Protein AF-A0A365NZD9-F1 (afdb_monomer)

Nearest PDB structures (foldseek):
  8bk2-assembly1_A  TM=5.864E-01  e=1.284E+00  Neisseria meningitidis serogroup B
  7pi2-assembly4_J  TM=4.610E-01  e=5.541E-01  Plasmodium falciparum 3D7
  7pi2-assembly3_G  TM=4.252E-01  e=1.073E+00  Plasmodium falciparum 3D7
  2dc4-assembly1_B  TM=3.092E-01  e=3.357E+00  Pyrococcus horikoshii
  1yem-assembly1_A  TM=3.109E-01  e=4.020E+00  Pyrococcus furiosus DSM 3638

pLDDT: mean 91.43, std 9.53, range [52.81, 98.25]

Foldseek 3Di:
DLQVPQVVLVAPCSLLVVVVCVQPVDPQWDFPDGDRFKTKIWRDDPQKIWIWIWGHDPFKIKIKIWMQRHVLGIDIDIDIGTSPDDSVVVCVVVVVVVVVVVVVSD

Secondary structure (DSSP, 8-state):
-HHHHHHHTTSHHHHTHHHHHHHT-STTEEEEEE-SSEEEEEEEETTEEEEEEEEE-SSEEEEEEEEE-GGG-EEEEEEEEETTS-HHHHHHHHHHHHHHHHHHH-

Radius of gyration: 14.07 Å; Cα contacts (8 Å, |Δi|>4): 164; chains: 1; bounding box: 36×25×37 Å

Structure (mmCIF, N/CA/C/O backbone):
data_AF-A0A365NZD9-F1
#
_entry.id   AF-A0A365NZD9-F1
#
loop_
_atom_site.group_PDB
_atom_site.id
_atom_site.type_symbol
_atom_site.label_atom_id
_atom_site.label_alt_id
_atom_site.label_comp_id
_atom_site.label_asym_id
_atom_site.label_entity_id
_atom_site.label_seq_id
_atom_site.pdbx_PDB_ins_code
_atom_site.Cartn_x
_atom_site.Cartn_y
_atom_site.Cartn_z
_atom_site.occupancy
_atom_site.B_iso_or_equiv
_atom_site.auth_seq_id
_atom_site.auth_comp_id
_atom_site.auth_asym_id
_atom_site.auth_atom_id
_atom_site.pdbx_PDB_model_num
ATOM 1 N N . MET A 1 1 ? -9.793 -5.402 21.308 1.00 55.00 1 MET A N 1
ATOM 2 C CA . MET A 1 1 ? -9.625 -6.487 20.319 1.00 55.00 1 MET A CA 1
ATOM 3 C C . MET A 1 1 ? -9.504 -5.844 18.951 1.00 55.00 1 MET A C 1
ATOM 5 O O . MET A 1 1 ? -10.408 -5.112 18.581 1.00 55.00 1 MET A O 1
ATOM 9 N N . LEU A 1 2 ? -8.391 -6.050 18.244 1.00 55.28 2 LEU A N 1
ATOM 10 C CA . LEU A 1 2 ? -8.216 -5.616 16.844 1.00 55.28 2 LEU A CA 1
ATOM 11 C C . LEU A 1 2 ? -9.296 -6.243 15.940 1.00 55.28 2 LEU A C 1
ATOM 13 O O . LEU A 1 2 ? -9.792 -5.617 15.009 1.00 55.28 2 LEU A O 1
ATOM 17 N N . GLU A 1 3 ? -9.709 -7.453 16.331 1.00 52.81 3 GLU A N 1
ATOM 18 C CA . GLU A 1 3 ? -10.750 -8.291 15.735 1.00 52.81 3 GLU A CA 1
ATOM 19 C C . GLU A 1 3 ? -12.068 -7.535 15.525 1.00 52.81 3 GLU A C 1
ATOM 21 O O . GLU A 1 3 ? -12.601 -7.535 14.423 1.00 52.81 3 GLU A O 1
ATOM 26 N N . THR A 1 4 ? -12.563 -6.789 16.519 1.00 61.03 4 THR A N 1
ATOM 27 C CA . THR A 1 4 ? -13.859 -6.114 16.381 1.00 61.03 4 THR A CA 1
ATOM 28 C C . THR A 1 4 ? -13.834 -4.954 15.395 1.00 61.03 4 THR A C 1
ATOM 30 O O . THR A 1 4 ? -14.849 -4.693 14.765 1.00 61.03 4 THR A O 1
ATOM 33 N N . GLN A 1 5 ? -12.720 -4.238 15.221 1.00 64.00 5 GLN A N 1
ATOM 34 C CA . GLN A 1 5 ? -12.745 -3.032 14.389 1.00 64.00 5 GLN A CA 1
ATOM 35 C C . GLN A 1 5 ? -12.837 -3.358 12.902 1.00 64.00 5 GLN A C 1
ATOM 37 O O . GLN A 1 5 ? -13.728 -2.843 12.236 1.00 64.00 5 GLN A O 1
ATOM 42 N N . VAL A 1 6 ? -11.956 -4.208 12.372 1.00 67.62 6 VAL A N 1
ATOM 43 C CA . VAL A 1 6 ? -11.962 -4.542 10.938 1.00 67.62 6 VAL A CA 1
ATOM 44 C C . VAL A 1 6 ? -13.190 -5.370 10.561 1.00 67.62 6 VAL A C 1
ATOM 46 O O . VAL A 1 6 ? -13.795 -5.126 9.512 1.00 67.62 6 VAL A O 1
ATOM 49 N N . ASP A 1 7 ? -13.610 -6.290 11.430 1.00 76.19 7 ASP A N 1
ATOM 50 C CA . ASP A 1 7 ? -14.789 -7.123 11.188 1.00 76.19 7 ASP A CA 1
ATOM 51 C C . ASP A 1 7 ? -16.081 -6.290 11.191 1.00 76.19 7 ASP A C 1
ATOM 53 O O . ASP A 1 7 ? -16.958 -6.535 10.362 1.00 76.19 7 ASP A O 1
ATOM 57 N N . ASN A 1 8 ? -16.166 -5.225 12.004 1.00 74.88 8 ASN A N 1
ATOM 58 C CA . ASN A 1 8 ? -17.289 -4.275 11.965 1.00 74.88 8 ASN A CA 1
ATOM 59 C C . ASN A 1 8 ? -17.426 -3.566 10.607 1.00 74.88 8 ASN A C 1
ATOM 61 O O . ASN A 1 8 ? -18.534 -3.218 10.201 1.00 74.88 8 ASN A O 1
ATOM 65 N N . PHE A 1 9 ? -16.320 -3.368 9.886 1.00 73.81 9 PHE A N 1
ATOM 66 C CA . PHE A 1 9 ? -16.345 -2.827 8.526 1.00 73.81 9 PHE A CA 1
ATOM 67 C C . PHE A 1 9 ? -16.561 -3.907 7.458 1.00 73.81 9 PHE A C 1
ATOM 69 O O . PHE A 1 9 ? -16.737 -3.564 6.293 1.00 73.81 9 PHE A O 1
ATOM 76 N N . GLY A 1 10 ? -16.594 -5.195 7.813 1.00 78.38 10 GLY A N 1
ATOM 77 C CA . GLY A 1 10 ? -16.696 -6.312 6.869 1.00 78.38 10 GLY A CA 1
ATOM 78 C C . GLY A 1 10 ? -15.364 -6.701 6.218 1.00 78.38 10 GLY A C 1
ATOM 79 O O . GLY A 1 10 ? -15.365 -7.227 5.104 1.00 78.38 10 GLY A O 1
ATOM 80 N N . GLY A 1 11 ? -14.237 -6.427 6.883 1.00 87.25 11 GLY A N 1
ATOM 81 C CA . GLY A 1 11 ? -12.896 -6.801 6.431 1.00 87.25 11 GLY A CA 1
ATOM 82 C C . GLY A 1 11 ? -12.062 -5.639 5.877 1.00 87.25 11 GLY A C 1
ATOM 83 O O . GLY A 1 11 ? -12.580 -4.580 5.513 1.00 87.25 11 GLY A O 1
ATOM 84 N N . MET A 1 12 ? -10.749 -5.869 5.744 1.00 91.00 12 MET A N 1
ATOM 85 C CA . MET A 1 12 ? -9.773 -4.869 5.275 1.00 91.00 12 MET A CA 1
ATOM 86 C C . MET A 1 12 ? -10.151 -4.242 3.928 1.00 91.00 12 MET A C 1
ATOM 88 O O . MET A 1 12 ? -10.037 -3.031 3.761 1.00 91.00 12 MET A O 1
ATOM 92 N N . LYS A 1 13 ? -10.663 -5.046 2.982 1.00 90.12 13 LYS A N 1
ATOM 93 C CA . LYS A 1 13 ? -11.055 -4.573 1.641 1.00 90.12 13 LYS A CA 1
ATOM 94 C C . LYS A 1 13 ? -12.167 -3.532 1.673 1.00 90.12 13 LYS A C 1
ATOM 96 O O . LYS A 1 13 ? -12.200 -2.647 0.829 1.00 90.12 13 LYS A O 1
ATOM 101 N N . ARG A 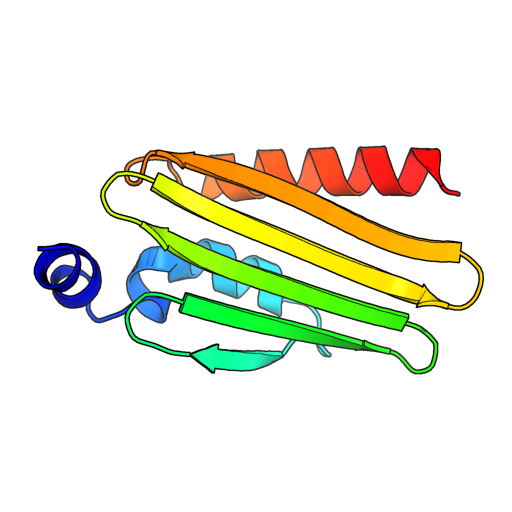1 14 ? -13.088 -3.656 2.629 1.00 91.56 14 ARG A N 1
ATOM 102 C CA . ARG A 1 14 ? -14.214 -2.734 2.763 1.00 91.56 14 ARG A CA 1
ATOM 103 C C . ARG A 1 14 ? -13.815 -1.505 3.569 1.00 91.56 14 ARG A C 1
ATOM 105 O O . ARG A 1 14 ? -14.126 -0.394 3.146 1.00 91.56 14 ARG A O 1
ATOM 112 N N . LYS A 1 15 ? -13.056 -1.701 4.656 1.00 91.75 15 LYS A N 1
ATOM 113 C CA . LYS A 1 15 ? -12.504 -0.607 5.467 1.00 91.75 15 LYS A CA 1
ATOM 114 C C . LYS A 1 15 ? -11.635 0.340 4.634 1.00 91.75 15 LYS A C 1
ATOM 116 O O . LYS A 1 15 ? -11.853 1.540 4.693 1.00 91.75 15 LYS A O 1
ATOM 121 N N . TYR A 1 16 ? -10.720 -0.195 3.825 1.00 94.00 16 TYR A N 1
ATOM 122 C CA . TYR A 1 16 ? -9.748 0.571 3.030 1.00 94.00 16 TYR A CA 1
ATOM 123 C C . TYR A 1 16 ? -10.081 0.623 1.534 1.00 94.00 16 TYR A C 1
ATOM 125 O O . TYR A 1 16 ? -9.184 0.641 0.694 1.00 94.00 16 TYR A O 1
ATOM 133 N N . SER A 1 17 ? -11.368 0.586 1.188 1.00 95.12 17 SER A N 1
ATOM 134 C CA . SER A 1 17 ? -11.826 0.457 -0.202 1.00 95.12 17 SER A CA 1
ATOM 135 C C . SER A 1 17 ? -11.261 1.529 -1.138 1.00 95.12 17 SER A C 1
ATOM 137 O O . SER A 1 17 ? -10.729 1.166 -2.181 1.00 95.12 17 SER A O 1
ATOM 139 N N . LEU A 1 18 ? -11.291 2.808 -0.746 1.00 96.50 18 LEU A N 1
ATOM 140 C CA . LEU A 1 18 ? -10.782 3.914 -1.569 1.00 96.50 18 LEU A CA 1
ATOM 141 C C . LEU A 1 18 ? -9.269 3.824 -1.783 1.00 96.50 18 LEU A C 1
ATOM 143 O O . LEU A 1 18 ? -8.787 3.961 -2.905 1.00 96.50 18 LEU A O 1
ATOM 147 N N . LEU A 1 19 ? -8.512 3.555 -0.716 1.00 96.19 19 LEU A N 1
ATOM 148 C CA . LEU A 1 19 ? -7.062 3.392 -0.813 1.00 96.19 19 LEU A CA 1
ATOM 149 C C . LEU A 1 19 ? -6.695 2.203 -1.709 1.00 96.19 19 LEU A C 1
ATOM 151 O O . LEU A 1 19 ? -5.789 2.299 -2.533 1.00 96.19 19 LEU A O 1
ATOM 155 N N . ILE A 1 20 ? -7.400 1.081 -1.560 1.00 96.44 20 ILE A N 1
ATOM 156 C CA . ILE A 1 20 ? -7.164 -0.121 -2.364 1.00 96.44 20 ILE A CA 1
ATOM 157 C C . ILE A 1 20 ? -7.522 0.135 -3.824 1.00 96.44 20 ILE A C 1
ATOM 159 O O . ILE A 1 20 ? -6.758 -0.259 -4.699 1.00 96.44 20 ILE A O 1
ATOM 163 N N . GLU A 1 21 ? -8.648 0.790 -4.099 1.00 96.88 21 GLU A N 1
ATOM 164 C CA . GLU A 1 21 ? -9.054 1.164 -5.455 1.00 96.88 21 GLU A CA 1
ATOM 165 C C . GLU A 1 21 ? -7.995 2.050 -6.115 1.00 96.88 21 GLU A C 1
ATOM 167 O O . GLU A 1 21 ? -7.546 1.749 -7.219 1.00 96.88 21 GLU A O 1
ATOM 172 N N . TRP A 1 22 ? -7.500 3.065 -5.403 1.00 96.75 22 TRP A N 1
ATOM 173 C CA . TRP A 1 22 ? -6.422 3.919 -5.894 1.00 96.75 22 TRP A CA 1
ATOM 174 C C . TRP A 1 22 ? -5.137 3.124 -6.187 1.00 96.75 22 TRP A C 1
ATOM 176 O O . TRP A 1 22 ? -4.592 3.217 -7.288 1.00 96.75 22 TRP A O 1
ATOM 186 N N . LEU A 1 23 ? -4.693 2.266 -5.261 1.00 95.12 23 LEU A N 1
ATOM 187 C CA . LEU A 1 23 ? -3.496 1.426 -5.428 1.00 95.12 23 LEU A CA 1
ATOM 188 C C . LEU A 1 23 ? -3.647 0.326 -6.491 1.00 95.12 23 LEU A C 1
ATOM 190 O O . LEU A 1 23 ? -2.647 -0.202 -6.976 1.00 95.12 23 LEU A O 1
ATOM 194 N N . THR A 1 24 ? -4.879 -0.047 -6.839 1.00 96.00 24 THR A N 1
ATOM 195 C CA . THR A 1 24 ? -5.187 -1.051 -7.872 1.00 96.00 24 THR A CA 1
ATOM 196 C C . THR A 1 24 ? -5.676 -0.441 -9.183 1.00 96.00 24 THR A C 1
ATOM 198 O O . THR A 1 24 ? -6.067 -1.178 -10.086 1.00 96.00 24 THR A O 1
ATOM 201 N N . SER A 1 25 ? -5.604 0.887 -9.316 1.00 94.94 25 SER A N 1
ATOM 202 C CA . SER A 1 25 ? -5.943 1.599 -10.552 1.00 94.94 25 SER A CA 1
ATOM 203 C C . SER A 1 25 ? -5.005 1.252 -11.717 1.00 94.94 25 SER A C 1
ATOM 205 O O . SER A 1 25 ? -5.416 1.295 -12.877 1.00 94.94 25 SER A O 1
ATOM 207 N N . ASP A 1 26 ? -3.764 0.845 -11.425 1.00 91.38 26 ASP A N 1
ATOM 208 C CA . ASP A 1 26 ? -2.827 0.340 -12.428 1.00 91.38 26 ASP A CA 1
ATOM 209 C C . ASP A 1 26 ? -3.252 -1.062 -12.932 1.00 91.38 26 ASP A C 1
ATOM 211 O O . ASP A 1 26 ? -3.453 -1.982 -12.130 1.00 91.38 26 ASP A O 1
ATOM 215 N N . PRO A 1 27 ? -3.317 -1.298 -14.259 1.00 90.88 27 PRO A N 1
ATOM 216 C CA . PRO A 1 27 ? -3.724 -2.582 -14.833 1.00 90.88 27 PRO A CA 1
ATOM 217 C C . PRO A 1 27 ? -2.893 -3.799 -14.413 1.00 90.88 27 PRO A C 1
ATOM 219 O O . PRO A 1 27 ? -3.368 -4.926 -14.582 1.00 90.88 27 PRO A O 1
ATOM 222 N N . LYS A 1 28 ? -1.675 -3.621 -13.895 1.00 93.94 28 LYS A N 1
ATOM 223 C CA . LYS A 1 28 ? -0.789 -4.684 -13.395 1.00 93.94 28 LYS A CA 1
ATOM 224 C C . LYS A 1 28 ? -0.801 -4.821 -11.875 1.00 93.94 28 LYS A C 1
ATOM 226 O O . LYS A 1 28 ? -0.267 -5.807 -11.366 1.00 93.94 28 LYS A O 1
ATOM 231 N N . ALA A 1 29 ? -1.430 -3.894 -11.155 1.00 96.06 29 ALA A N 1
ATOM 232 C CA . ALA A 1 29 ? -1.571 -3.981 -9.711 1.00 96.06 29 ALA A CA 1
ATOM 233 C C . ALA A 1 29 ? -2.607 -5.047 -9.327 1.00 96.06 29 ALA A C 1
ATOM 235 O O . ALA A 1 29 ? -3.732 -5.082 -9.830 1.00 96.06 29 ALA A O 1
ATOM 236 N N . ARG A 1 30 ? -2.233 -5.961 -8.433 1.00 96.00 30 ARG A N 1
ATOM 237 C CA . ARG A 1 30 ? -3.106 -7.030 -7.936 1.00 96.00 30 ARG A CA 1
ATOM 238 C C . ARG A 1 30 ? -2.951 -7.171 -6.435 1.00 96.00 30 ARG A C 1
ATOM 240 O O . ARG A 1 30 ? -1.838 -7.143 -5.920 1.00 96.00 30 ARG A O 1
ATOM 247 N N . ILE A 1 31 ? -4.065 -7.401 -5.745 1.00 96.56 31 ILE A N 1
ATOM 248 C CA . ILE A 1 31 ? -4.032 -7.869 -4.359 1.00 96.56 31 ILE A CA 1
ATOM 249 C C . ILE A 1 31 ? -3.446 -9.287 -4.369 1.00 96.56 31 ILE A C 1
ATOM 251 O O . ILE A 1 31 ? -4.075 -10.206 -4.892 1.00 96.56 31 ILE A O 1
ATOM 255 N N . THR A 1 32 ? -2.248 -9.463 -3.818 1.00 96.44 32 THR A N 1
ATOM 256 C CA . THR A 1 32 ? -1.539 -10.754 -3.773 1.00 96.44 32 THR A CA 1
ATOM 257 C C . THR A 1 32 ? -1.733 -11.479 -2.450 1.00 96.44 32 THR A C 1
ATOM 259 O O . THR A 1 32 ? -1.626 -12.704 -2.401 1.00 96.44 32 THR A O 1
ATOM 262 N N . LYS A 1 33 ? -2.065 -10.749 -1.379 1.00 94.75 33 LYS A N 1
ATOM 263 C CA . LYS A 1 33 ? -2.360 -11.324 -0.066 1.00 94.75 33 LYS A CA 1
ATOM 264 C C . LYS A 1 33 ? -3.453 -10.530 0.635 1.00 94.75 33 LYS A C 1
ATOM 266 O O . LYS A 1 33 ? -3.511 -9.306 0.563 1.00 94.75 33 LYS A O 1
ATOM 271 N N . THR A 1 34 ? -4.326 -11.234 1.341 1.00 93.38 34 THR A N 1
ATOM 272 C CA . THR A 1 34 ? -5.292 -10.631 2.261 1.00 93.38 34 THR A CA 1
ATOM 273 C C . THR A 1 34 ? -5.389 -11.520 3.488 1.00 93.38 34 THR A C 1
ATOM 275 O O . THR A 1 34 ? -5.686 -12.708 3.374 1.00 93.38 34 THR A O 1
ATOM 278 N N . THR A 1 35 ? -5.130 -10.948 4.653 1.00 91.00 35 THR A N 1
ATOM 279 C CA . THR A 1 35 ? -5.443 -11.526 5.962 1.00 91.00 35 THR A CA 1
ATOM 280 C C . THR A 1 35 ? -6.476 -10.629 6.648 1.00 91.00 35 THR A C 1
ATOM 282 O O . THR A 1 35 ? -7.050 -9.731 6.028 1.00 91.00 35 THR A O 1
ATOM 285 N N . ARG A 1 36 ? -6.763 -10.891 7.925 1.00 86.94 36 ARG A N 1
ATOM 286 C CA . ARG A 1 36 ? -7.744 -10.112 8.693 1.00 86.94 36 ARG A CA 1
ATOM 287 C C . ARG A 1 36 ? -7.301 -8.679 8.969 1.00 86.94 36 ARG A C 1
ATOM 289 O O . ARG A 1 36 ? -8.141 -7.804 9.086 1.00 86.94 36 ARG A O 1
ATOM 296 N N . ASP A 1 37 ? -6.003 -8.462 9.068 1.00 91.31 37 ASP A N 1
ATOM 297 C CA . ASP A 1 37 ? -5.351 -7.227 9.494 1.00 91.31 37 ASP A CA 1
ATOM 298 C C . ASP A 1 37 ? -4.376 -6.690 8.443 1.00 91.31 37 ASP A C 1
ATOM 300 O O . ASP A 1 37 ? -3.770 -5.644 8.639 1.00 91.31 37 ASP A O 1
ATOM 304 N N . HIS A 1 38 ? -4.211 -7.387 7.319 1.00 94.25 38 HIS A N 1
ATOM 305 C CA . HIS A 1 38 ? -3.199 -7.038 6.339 1.00 94.25 38 HIS A CA 1
ATOM 306 C C . HIS A 1 38 ? -3.662 -7.264 4.900 1.00 94.25 38 HIS A C 1
ATOM 308 O O . HIS A 1 38 ? -4.328 -8.251 4.572 1.00 94.25 38 HIS A O 1
ATOM 314 N N . ILE A 1 39 ? -3.264 -6.353 4.017 1.00 96.81 39 ILE A N 1
ATOM 315 C CA . ILE A 1 39 ? -3.402 -6.474 2.567 1.00 96.81 39 ILE A CA 1
ATOM 316 C C . ILE A 1 39 ? -2.046 -6.211 1.917 1.00 96.81 39 ILE A C 1
ATOM 318 O O . ILE A 1 39 ? -1.401 -5.208 2.201 1.00 96.81 39 ILE A O 1
ATOM 322 N N . GLU A 1 40 ? -1.657 -7.090 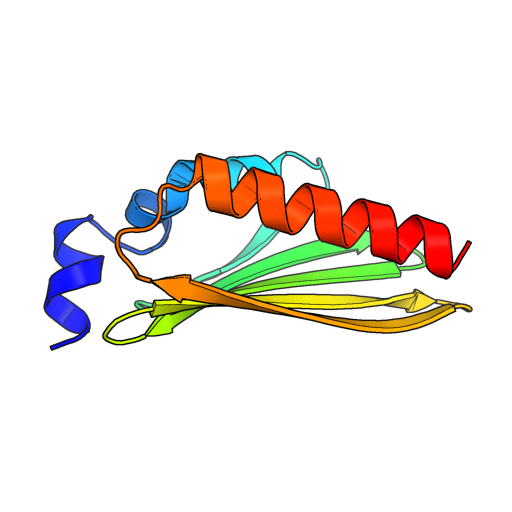0.995 1.00 98.06 40 GLU A N 1
ATOM 323 C CA . GLU A 1 40 ? -0.528 -6.875 0.090 1.00 98.06 40 GLU A CA 1
ATOM 324 C C . GLU A 1 40 ? -1.063 -6.644 -1.322 1.00 98.06 40 GLU A C 1
ATOM 326 O O . GLU A 1 40 ? -1.853 -7.444 -1.838 1.00 98.06 40 GLU A O 1
ATOM 331 N N . ILE A 1 41 ? -0.605 -5.567 -1.952 1.00 98.06 41 ILE A N 1
ATOM 332 C CA . ILE A 1 41 ? -0.850 -5.244 -3.355 1.00 98.06 41 ILE A CA 1
ATOM 333 C C . ILE A 1 41 ? 0.502 -5.238 -4.050 1.00 98.06 41 ILE A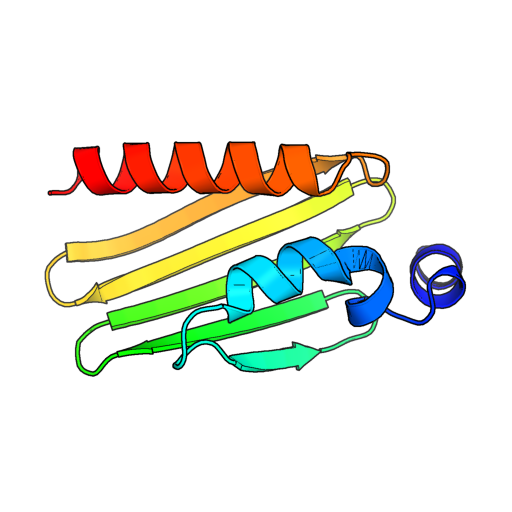 C 1
ATOM 335 O O . ILE A 1 41 ? 1.399 -4.509 -3.645 1.00 98.06 41 ILE A O 1
ATOM 339 N N . SER A 1 42 ? 0.660 -6.045 -5.093 1.00 97.31 42 SER A N 1
ATOM 340 C CA . SER A 1 42 ? 1.875 -6.066 -5.906 1.00 97.31 42 SER A CA 1
ATOM 341 C C . SER A 1 42 ? 1.590 -5.533 -7.301 1.00 97.31 42 SER A C 1
ATOM 343 O O . SER A 1 42 ? 0.575 -5.879 -7.903 1.00 97.31 42 SER A O 1
ATOM 345 N N . CYS A 1 43 ? 2.516 -4.746 -7.832 1.00 95.69 43 CYS A N 1
ATOM 346 C CA . CYS A 1 43 ? 2.557 -4.313 -9.217 1.00 95.69 43 CYS A CA 1
ATOM 347 C C . CYS A 1 43 ? 3.871 -4.801 -9.834 1.00 95.69 43 CYS A C 1
ATOM 349 O O . CYS A 1 43 ? 4.954 -4.495 -9.334 1.00 95.69 43 CYS A O 1
ATOM 351 N N . ILE A 1 44 ? 3.775 -5.628 -10.875 1.00 93.88 44 ILE A N 1
ATOM 352 C CA . ILE A 1 44 ? 4.925 -6.327 -11.459 1.00 93.88 44 ILE A CA 1
ATOM 353 C C . ILE A 1 44 ? 5.106 -5.874 -12.904 1.00 93.88 44 ILE A C 1
ATOM 355 O O . ILE A 1 44 ? 4.246 -6.091 -13.758 1.00 93.88 44 ILE A O 1
ATOM 359 N N . TYR A 1 45 ? 6.266 -5.298 -13.184 1.00 91.44 45 TYR A N 1
ATOM 360 C CA . TYR A 1 45 ? 6.751 -4.954 -14.511 1.00 91.44 45 TYR A CA 1
ATOM 361 C C . TYR A 1 45 ? 7.972 -5.824 -14.860 1.00 91.44 45 TYR A C 1
ATOM 363 O O . TYR A 1 45 ? 8.603 -6.388 -13.969 1.00 91.44 45 TYR A O 1
ATOM 371 N N . PRO A 1 46 ? 8.340 -5.960 -16.149 1.00 90.31 46 PRO A N 1
ATOM 372 C CA . PRO A 1 46 ? 9.479 -6.794 -16.548 1.00 90.31 46 PRO A CA 1
ATOM 373 C C . PRO A 1 46 ? 10.807 -6.449 -15.855 1.00 90.31 46 PRO A C 1
ATOM 375 O O . PRO A 1 46 ? 11.629 -7.333 -15.647 1.00 90.31 46 PRO A O 1
ATOM 378 N N . SER A 1 47 ? 11.014 -5.179 -15.500 1.00 88.75 47 SER A N 1
ATOM 379 C CA . SER A 1 47 ? 12.254 -4.669 -14.902 1.00 88.75 47 SER A CA 1
ATOM 380 C C . SER A 1 47 ? 12.074 -4.074 -13.505 1.00 88.75 47 SER A C 1
ATOM 382 O O . SER A 1 47 ? 13.037 -3.556 -12.946 1.00 88.75 47 SER A O 1
ATOM 384 N N . SER A 1 48 ? 10.860 -4.098 -12.953 1.00 91.81 48 SER A N 1
ATOM 385 C CA . SER A 1 48 ? 10.589 -3.545 -11.631 1.00 91.81 48 SER A CA 1
ATOM 386 C C . SER A 1 48 ? 9.440 -4.259 -10.938 1.00 91.81 48 SER A C 1
ATOM 388 O O . SER A 1 48 ? 8.497 -4.743 -11.564 1.00 91.81 48 SER A O 1
ATOM 390 N N . ILE A 1 49 ? 9.526 -4.339 -9.617 1.00 94.50 49 ILE A N 1
ATOM 391 C CA . ILE A 1 49 ? 8.474 -4.900 -8.776 1.00 94.50 49 ILE A CA 1
ATOM 392 C C . ILE A 1 49 ? 8.214 -3.913 -7.660 1.00 94.50 49 ILE A C 1
ATOM 394 O O . ILE A 1 49 ? 9.129 -3.545 -6.930 1.00 94.50 49 ILE A O 1
ATOM 398 N N . THR A 1 50 ? 6.954 -3.552 -7.489 1.00 95.62 50 THR A N 1
ATOM 399 C CA . THR A 1 50 ? 6.507 -2.677 -6.416 1.00 95.62 50 THR A CA 1
ATOM 400 C C . THR A 1 50 ? 5.460 -3.389 -5.582 1.00 95.62 50 THR A C 1
ATOM 402 O O . THR A 1 50 ? 4.614 -4.114 -6.107 1.00 95.62 50 THR A O 1
ATOM 405 N N . LYS A 1 51 ? 5.512 -3.184 -4.271 1.00 97.62 51 LYS A N 1
ATOM 406 C CA . LYS A 1 51 ? 4.553 -3.708 -3.312 1.00 97.62 51 LYS A CA 1
ATOM 407 C C . LYS A 1 51 ? 4.075 -2.602 -2.394 1.00 97.62 51 LYS A C 1
ATOM 409 O O . LYS A 1 51 ? 4.882 -1.831 -1.885 1.00 97.62 51 LYS A O 1
ATOM 414 N N . PHE A 1 52 ? 2.778 -2.601 -2.143 1.00 98.19 52 PHE A N 1
ATOM 415 C CA . PHE A 1 52 ? 2.161 -1.868 -1.055 1.00 98.19 52 PHE A CA 1
ATOM 416 C C . PHE A 1 52 ? 1.653 -2.855 -0.012 1.00 98.19 52 PHE A C 1
ATOM 418 O O . PHE A 1 52 ? 0.966 -3.823 -0.343 1.00 98.19 52 PHE A O 1
ATOM 425 N N . LEU A 1 53 ? 1.998 -2.605 1.244 1.00 97.94 53 LEU A N 1
ATOM 426 C CA . LEU A 1 53 ? 1.565 -3.386 2.395 1.00 97.94 53 LEU A CA 1
ATOM 427 C C . LEU A 1 53 ? 0.713 -2.482 3.273 1.00 97.94 53 LEU A C 1
ATOM 429 O O . LEU A 1 53 ? 1.225 -1.500 3.790 1.00 97.94 53 LEU A O 1
ATOM 433 N N . ILE A 1 54 ? -0.566 -2.802 3.441 1.00 97.50 54 ILE A N 1
ATOM 434 C CA . ILE A 1 54 ? -1.477 -2.090 4.341 1.00 97.50 54 ILE A CA 1
ATOM 435 C C . ILE A 1 54 ? -1.680 -2.979 5.561 1.00 97.50 54 ILE A C 1
ATOM 437 O O . ILE A 1 54 ? -2.275 -4.049 5.434 1.00 97.50 54 ILE A O 1
ATOM 441 N N . THR A 1 55 ? -1.206 -2.543 6.724 1.00 96.00 55 THR A N 1
ATOM 442 C CA . THR A 1 55 ? -1.284 -3.297 7.979 1.00 96.00 55 THR A CA 1
ATOM 443 C C . THR A 1 55 ? -2.063 -2.505 9.021 1.00 96.00 55 THR A C 1
ATOM 445 O O . THR A 1 55 ? -1.633 -1.452 9.492 1.00 96.00 55 THR A O 1
ATOM 448 N N . GLU A 1 56 ? -3.224 -3.026 9.392 1.00 92.88 56 GLU A N 1
ATOM 449 C CA . GLU A 1 56 ? -4.021 -2.528 10.501 1.00 92.88 56 GLU A CA 1
ATOM 450 C C . GLU A 1 56 ? -3.358 -2.884 11.832 1.00 92.88 56 GLU A C 1
ATOM 452 O O . GLU A 1 56 ? -3.087 -4.047 12.121 1.00 92.88 56 GLU A O 1
ATOM 457 N N . ASN A 1 57 ? -3.188 -1.883 12.688 1.00 90.81 57 ASN A N 1
ATOM 458 C CA . ASN A 1 57 ? -2.826 -2.058 14.086 1.00 90.81 57 ASN A CA 1
ATOM 459 C C . ASN A 1 57 ? -3.915 -1.452 14.993 1.00 90.81 57 ASN A C 1
ATOM 461 O O . ASN A 1 57 ? -4.876 -0.848 14.527 1.00 90.81 57 ASN A O 1
ATOM 465 N N . PHE A 1 58 ? -3.771 -1.591 16.317 1.00 82.44 58 PHE A N 1
ATOM 466 C CA . PHE A 1 58 ? -4.825 -1.227 17.281 1.00 82.44 58 PHE A CA 1
ATOM 467 C C . PHE A 1 58 ? -5.373 0.204 17.136 1.00 82.44 58 PHE A C 1
ATOM 469 O O . PHE A 1 58 ? -6.568 0.407 17.335 1.00 82.44 58 PHE A O 1
ATOM 476 N N . ASN A 1 59 ? -4.517 1.177 16.812 1.00 88.69 59 ASN A N 1
ATOM 477 C CA . ASN A 1 59 ? -4.884 2.600 16.757 1.00 88.69 59 ASN A CA 1
ATOM 478 C C . ASN A 1 59 ? -4.436 3.297 15.468 1.00 88.69 59 ASN A C 1
ATOM 480 O O . ASN A 1 59 ? -4.682 4.492 15.293 1.00 88.69 59 ASN A O 1
ATOM 484 N N . PHE A 1 60 ? -3.727 2.586 14.602 1.00 93.94 60 PHE A N 1
ATOM 485 C CA . PHE A 1 60 ? -3.135 3.156 13.408 1.00 93.94 60 PHE A CA 1
ATOM 486 C C . PHE A 1 60 ? -3.061 2.120 12.298 1.00 93.94 60 PHE A C 1
ATOM 488 O O . PHE A 1 60 ? -2.927 0.925 12.558 1.00 93.94 60 PHE A O 1
ATOM 495 N N . VAL A 1 61 ? -3.067 2.609 11.070 1.00 95.75 61 VAL A N 1
ATOM 496 C CA . VAL A 1 61 ? -2.719 1.845 9.888 1.00 95.75 61 VAL A CA 1
ATOM 497 C C . VAL A 1 61 ? -1.300 2.205 9.488 1.00 95.75 61 VAL A C 1
ATOM 499 O O . VAL A 1 61 ? -0.908 3.375 9.481 1.00 95.75 61 VAL A O 1
ATOM 502 N N . GLU A 1 62 ? -0.517 1.178 9.214 1.00 97.44 62 GLU A N 1
ATOM 503 C CA . GLU A 1 62 ? 0.818 1.298 8.656 1.00 97.44 62 GLU A CA 1
ATOM 504 C C . GLU A 1 62 ? 0.761 0.921 7.182 1.00 97.44 62 GLU A C 1
ATOM 506 O O . GLU A 1 62 ? 0.123 -0.065 6.808 1.00 97.44 62 GLU A O 1
ATOM 511 N N . ILE A 1 63 ? 1.390 1.740 6.347 1.00 98.06 63 ILE A N 1
ATOM 512 C CA . ILE A 1 63 ? 1.464 1.521 4.912 1.00 98.06 63 ILE A CA 1
ATOM 513 C C . ILE A 1 63 ? 2.935 1.522 4.523 1.00 98.06 63 ILE A C 1
ATOM 515 O O . ILE A 1 63 ? 3.613 2.534 4.679 1.00 98.06 63 ILE A O 1
ATOM 519 N N . ASP A 1 64 ? 3.432 0.400 4.013 1.00 98.19 64 ASP A N 1
ATOM 520 C CA . ASP A 1 64 ? 4.766 0.327 3.423 1.00 98.19 64 ASP A CA 1
ATOM 521 C C . ASP A 1 64 ? 4.664 0.321 1.902 1.00 98.19 64 ASP A C 1
ATOM 523 O O . ASP A 1 64 ? 3.878 -0.432 1.327 1.00 98.19 64 ASP A O 1
ATOM 527 N N . TRP A 1 65 ? 5.531 1.090 1.256 1.00 98.00 65 TRP A N 1
ATOM 528 C CA . TRP A 1 65 ? 5.878 0.920 -0.148 1.00 98.00 65 TRP A CA 1
ATOM 529 C C . TRP A 1 65 ? 7.265 0.298 -0.233 1.00 98.00 65 TRP A C 1
ATOM 531 O O . TRP A 1 65 ? 8.220 0.828 0.329 1.00 98.00 65 TRP A O 1
ATOM 541 N N . ILE A 1 66 ? 7.378 -0.831 -0.923 1.00 97.38 66 ILE A N 1
ATOM 542 C CA . ILE A 1 66 ? 8.637 -1.539 -1.153 1.00 97.38 66 ILE A CA 1
ATOM 543 C C . ILE A 1 66 ? 8.784 -1.709 -2.654 1.00 97.38 66 ILE A C 1
ATOM 545 O O . ILE A 1 66 ? 7.935 -2.332 -3.289 1.00 97.38 66 ILE A O 1
ATOM 549 N N . SER A 1 67 ? 9.861 -1.188 -3.226 1.00 95.19 67 SER A N 1
ATOM 550 C CA . SER A 1 67 ? 10.079 -1.247 -4.665 1.00 95.19 67 SER A CA 1
ATOM 551 C 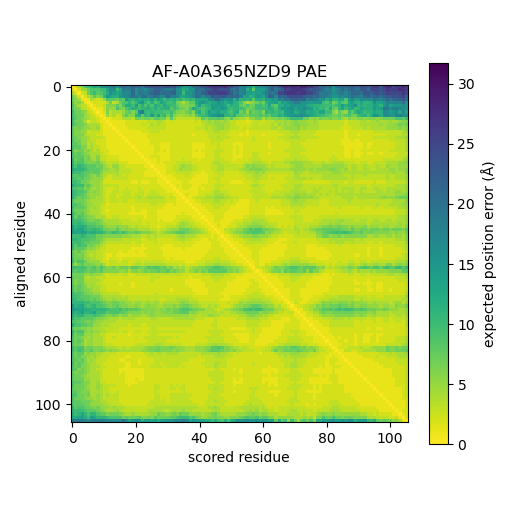C . SER A 1 67 ? 11.482 -1.714 -5.001 1.00 95.19 67 SER A C 1
ATOM 553 O O . SER A 1 67 ? 12.452 -1.289 -4.386 1.00 95.19 67 SER A O 1
ATOM 555 N N . ASN A 1 68 ? 11.590 -2.581 -5.996 1.00 94.69 68 ASN A N 1
ATOM 556 C CA . ASN A 1 68 ? 12.830 -2.877 -6.689 1.00 94.69 68 ASN A CA 1
ATOM 557 C C . ASN A 1 68 ? 12.700 -2.291 -8.093 1.00 94.69 68 ASN A C 1
ATOM 559 O O . ASN A 1 68 ? 11.889 -2.766 -8.889 1.00 94.69 68 ASN A O 1
ATOM 563 N N . LEU A 1 69 ? 13.480 -1.251 -8.376 1.00 90.75 69 LEU A N 1
ATOM 564 C CA . LEU A 1 69 ? 13.455 -0.505 -9.634 1.00 90.75 69 LEU A CA 1
ATOM 565 C C . LEU A 1 69 ? 14.589 -0.947 -10.579 1.00 90.75 69 LEU A C 1
ATOM 567 O O . LEU A 1 69 ? 15.108 -0.162 -11.375 1.00 90.75 69 LEU A O 1
ATOM 571 N N . GLY A 1 70 ? 15.007 -2.212 -10.482 1.00 88.50 70 GLY A N 1
ATOM 572 C CA . GLY A 1 70 ? 16.067 -2.781 -11.303 1.00 88.50 70 GLY A CA 1
ATOM 573 C C . GLY A 1 70 ? 17.410 -2.118 -11.007 1.00 88.50 70 GLY A C 1
ATOM 574 O O . GLY A 1 70 ? 17.975 -2.295 -9.929 1.00 88.50 70 GLY A O 1
ATOM 575 N N . VAL A 1 71 ? 17.927 -1.347 -11.966 1.00 87.00 71 VAL A N 1
ATOM 576 C CA . VAL A 1 71 ? 19.254 -0.705 -11.881 1.00 87.00 71 VAL A CA 1
ATOM 577 C C . VAL A 1 71 ? 19.319 0.358 -10.780 1.00 87.00 71 VAL A C 1
ATOM 579 O O . VAL A 1 71 ? 20.385 0.595 -10.222 1.00 87.00 71 VAL A O 1
ATOM 582 N N . MET A 1 72 ? 18.181 0.968 -10.439 1.00 87.94 72 MET A N 1
ATOM 583 C CA . MET A 1 72 ? 18.087 1.963 -9.362 1.00 87.94 72 MET A CA 1
ATOM 584 C C . MET A 1 7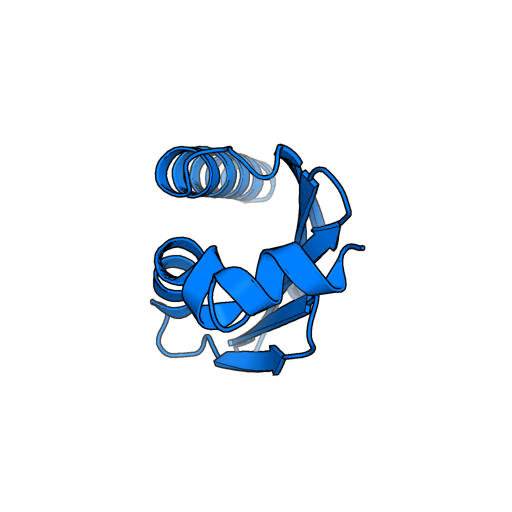2 ? 18.104 1.331 -7.962 1.00 87.94 72 MET A C 1
ATOM 586 O O . MET A 1 72 ? 18.314 2.022 -6.969 1.00 87.94 72 MET A O 1
ATOM 590 N N . GLY A 1 73 ? 17.981 0.003 -7.880 1.00 91.94 73 GLY A N 1
ATOM 591 C CA . GLY A 1 73 ? 18.078 -0.747 -6.638 1.00 91.94 73 GLY A CA 1
ATOM 592 C C . GLY A 1 73 ? 16.754 -0.869 -5.889 1.00 91.94 73 GLY A C 1
ATOM 593 O O . GLY A 1 73 ? 15.666 -0.837 -6.469 1.00 91.94 73 GLY A O 1
ATOM 594 N N . ASN A 1 74 ? 16.870 -1.109 -4.581 1.00 95.19 74 ASN A N 1
ATOM 595 C CA . ASN A 1 74 ? 15.734 -1.314 -3.692 1.00 95.19 74 ASN A CA 1
ATOM 596 C C . ASN A 1 74 ? 15.413 -0.025 -2.938 1.00 95.19 74 ASN A C 1
ATOM 598 O O . ASN A 1 74 ? 16.294 0.597 -2.346 1.00 95.19 74 ASN A O 1
ATOM 602 N N . HIS A 1 75 ? 14.132 0.307 -2.889 1.00 95.19 75 HIS A N 1
ATOM 603 C CA . HIS A 1 75 ? 13.595 1.502 -2.268 1.00 95.19 75 HIS A CA 1
ATOM 604 C C . HIS A 1 75 ? 12.486 1.120 -1.295 1.00 95.19 75 HIS A C 1
ATOM 606 O O . HIS A 1 75 ? 11.758 0.141 -1.501 1.00 95.19 75 HIS A O 1
ATOM 612 N N . LYS A 1 76 ? 12.361 1.898 -0.220 1.00 96.75 76 LYS A N 1
ATOM 613 C CA . LYS A 1 76 ? 11.302 1.720 0.764 1.00 96.75 76 LYS A CA 1
ATOM 614 C C . LYS A 1 76 ? 10.838 3.064 1.306 1.00 96.75 76 LYS A C 1
ATOM 616 O O . LYS A 1 76 ? 11.662 3.889 1.689 1.00 96.75 76 LYS A O 1
ATOM 621 N N . LEU A 1 77 ? 9.525 3.225 1.405 1.00 97.62 77 LEU A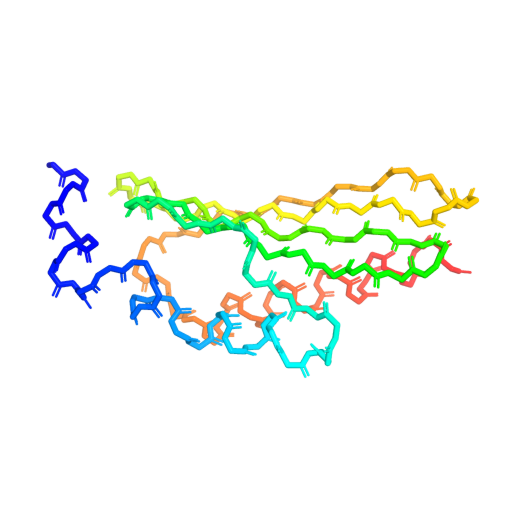 N 1
ATOM 622 C CA . LEU A 1 77 ? 8.867 4.282 2.165 1.00 97.62 77 LEU A CA 1
ATOM 623 C C . LEU A 1 77 ? 7.871 3.643 3.133 1.00 97.62 77 LEU A C 1
ATOM 625 O O . LEU A 1 77 ? 7.370 2.543 2.894 1.00 97.62 77 LEU A O 1
ATOM 629 N N . ASN A 1 78 ? 7.627 4.314 4.250 1.00 98.06 78 ASN A N 1
ATOM 630 C CA . ASN A 1 78 ? 6.722 3.857 5.294 1.00 98.06 78 ASN A CA 1
ATOM 631 C C . ASN A 1 78 ? 5.925 5.053 5.807 1.00 98.06 78 ASN A C 1
ATOM 633 O O . ASN A 1 78 ? 6.488 6.122 6.055 1.00 98.06 78 ASN A O 1
ATOM 637 N N . TRP A 1 79 ? 4.626 4.848 5.976 1.00 98.25 79 TRP A N 1
ATOM 638 C CA . TRP A 1 79 ? 3.711 5.831 6.528 1.00 98.25 79 TRP A CA 1
ATOM 639 C C . TRP A 1 79 ? 2.864 5.209 7.624 1.00 98.25 79 TRP A C 1
ATOM 641 O O . TRP A 1 79 ? 2.503 4.034 7.576 1.00 98.25 79 TRP A O 1
ATOM 651 N N . LYS A 1 80 ? 2.493 6.033 8.600 1.00 97.69 80 LYS A N 1
ATOM 652 C CA . LYS A 1 80 ? 1.674 5.629 9.736 1.00 97.69 80 LYS A CA 1
ATOM 653 C C . LYS A 1 80 ? 0.596 6.668 9.980 1.00 97.69 80 LYS A C 1
ATOM 655 O O . LYS A 1 80 ? 0.904 7.837 10.202 1.00 97.69 80 LYS A O 1
ATOM 660 N N . PHE A 1 81 ? -0.657 6.230 9.976 1.00 96.94 81 PHE A N 1
ATOM 661 C CA . PHE A 1 81 ? -1.819 7.101 10.119 1.00 96.94 81 PHE A CA 1
ATOM 662 C C . PHE A 1 81 ? -2.726 6.598 11.237 1.00 96.94 81 PHE A C 1
ATOM 664 O O . PHE A 1 81 ? -2.939 5.393 11.335 1.00 96.94 81 PHE A O 1
ATOM 671 N N . PRO A 1 82 ? -3.307 7.474 12.068 1.00 95.56 82 PRO A N 1
ATOM 672 C CA . PRO A 1 82 ? -4.392 7.089 12.967 1.00 95.56 82 PRO A CA 1
ATOM 673 C C . PRO A 1 82 ? -5.541 6.386 12.222 1.00 95.56 82 PRO A C 1
ATOM 675 O O . PRO A 1 82 ? -5.880 6.773 11.105 1.00 95.56 82 PRO A O 1
ATOM 678 N N . ASN A 1 83 ? -6.188 5.394 12.841 1.00 86.94 83 ASN A N 1
ATOM 679 C CA . ASN A 1 83 ? -7.256 4.593 12.207 1.00 86.94 83 ASN A CA 1
ATOM 680 C C . ASN A 1 83 ? -8.490 5.391 11.756 1.00 86.94 83 ASN A C 1
ATOM 682 O O . ASN A 1 83 ? -9.285 4.898 10.960 1.00 86.94 83 ASN A O 1
ATOM 686 N N . ASN A 1 84 ? -8.676 6.594 12.292 1.00 87.81 84 ASN A N 1
ATOM 687 C CA . ASN A 1 84 ? -9.760 7.511 11.946 1.00 87.81 84 ASN A CA 1
ATOM 688 C C . ASN A 1 84 ? -9.373 8.523 10.855 1.00 87.81 84 ASN A C 1
ATOM 690 O O . ASN A 1 84 ? -10.162 9.416 10.557 1.00 87.81 84 ASN A O 1
ATOM 694 N N . THR A 1 85 ? -8.171 8.417 10.287 1.00 93.44 85 THR A N 1
ATOM 695 C CA . THR A 1 85 ? -7.726 9.301 9.207 1.00 93.44 85 THR A CA 1
ATOM 696 C C . THR A 1 85 ? -8.563 9.049 7.956 1.00 93.44 85 THR A C 1
ATOM 698 O O . THR A 1 85 ? -8.771 7.902 7.558 1.00 93.44 85 THR A O 1
ATOM 701 N N . HIS A 1 86 ? -9.026 10.126 7.323 1.00 95.69 86 HIS A N 1
ATOM 702 C CA . HIS A 1 86 ? -9.730 10.059 6.045 1.00 95.69 86 HIS A CA 1
ATOM 703 C C . HIS A 1 86 ? -8.823 9.465 4.960 1.00 95.69 86 HIS A C 1
ATOM 705 O O . HIS A 1 86 ? -7.657 9.850 4.835 1.00 95.69 86 HIS A O 1
ATOM 711 N N . GLN A 1 87 ? -9.348 8.517 4.181 1.00 95.12 87 GLN A N 1
ATOM 712 C CA . GLN A 1 87 ? -8.556 7.800 3.176 1.00 95.12 87 GLN A CA 1
ATOM 713 C C . GLN A 1 87 ? -8.063 8.730 2.068 1.00 95.12 87 GLN A C 1
ATOM 715 O O . GLN A 1 87 ? -6.973 8.525 1.552 1.00 95.12 87 GLN A O 1
ATOM 720 N N . GLU A 1 88 ? -8.811 9.783 1.758 1.00 97.50 88 GLU A N 1
ATOM 721 C CA . GLU A 1 88 ? -8.438 10.822 0.804 1.00 97.50 88 GLU A CA 1
ATOM 722 C C . GLU A 1 88 ? -7.140 11.521 1.226 1.00 97.50 88 GLU A C 1
ATOM 724 O O . GLU A 1 88 ? -6.229 11.670 0.417 1.00 97.50 88 GLU A O 1
ATOM 729 N N . SER A 1 89 ? -7.005 11.860 2.512 1.00 97.25 89 SER A N 1
ATOM 730 C CA . SER A 1 89 ? -5.783 12.467 3.054 1.00 97.25 89 SER A CA 1
ATOM 731 C C . SER A 1 89 ? -4.605 11.489 3.069 1.00 97.25 89 SER A C 1
ATOM 733 O O . SER A 1 89 ? -3.463 11.894 2.857 1.00 97.25 89 SER A O 1
ATOM 735 N N . ILE A 1 90 ? -4.867 10.196 3.301 1.00 97.38 90 ILE A N 1
ATOM 736 C CA . ILE A 1 90 ? -3.844 9.145 3.189 1.00 97.38 90 ILE A CA 1
ATOM 737 C C . ILE A 1 90 ? -3.336 9.068 1.743 1.00 97.38 90 ILE A C 1
ATOM 739 O O . ILE A 1 90 ? -2.127 9.089 1.521 1.00 97.38 90 ILE A O 1
ATOM 743 N N . ILE A 1 91 ? -4.250 9.012 0.770 1.00 98.06 91 ILE A N 1
ATOM 744 C CA . ILE A 1 91 ? -3.935 8.945 -0.663 1.00 98.06 91 ILE A CA 1
ATOM 745 C C . ILE A 1 91 ? -3.136 10.176 -1.096 1.00 98.06 91 ILE A C 1
ATOM 747 O O . ILE A 1 91 ? -2.093 10.029 -1.726 1.00 98.06 91 ILE A O 1
ATOM 751 N N . GLU A 1 92 ? -3.580 11.378 -0.722 1.00 98.06 92 GLU A N 1
ATOM 752 C CA . GLU A 1 92 ? -2.891 12.630 -1.050 1.00 98.06 92 GLU A CA 1
ATOM 753 C C . GLU A 1 92 ? -1.456 12.641 -0.508 1.00 98.06 92 GLU A C 1
ATOM 755 O O . GLU A 1 92 ? -0.509 12.948 -1.241 1.00 98.06 92 GLU A O 1
ATOM 760 N N . LYS A 1 93 ? -1.275 12.249 0.760 1.00 98.06 93 LYS A N 1
ATOM 761 C CA . LYS A 1 93 ? 0.042 12.217 1.401 1.00 98.06 93 LYS A CA 1
ATOM 762 C C . LYS A 1 93 ? 0.972 11.202 0.738 1.00 98.06 93 LYS A C 1
ATOM 764 O O . LYS A 1 93 ? 2.107 11.546 0.415 1.00 98.06 93 LYS A O 1
ATOM 769 N N . ILE A 1 94 ? 0.495 9.977 0.519 1.00 97.81 94 ILE A N 1
ATOM 770 C CA . ILE A 1 94 ? 1.286 8.916 -0.117 1.00 97.81 94 ILE A CA 1
ATOM 771 C C . ILE A 1 94 ? 1.641 9.302 -1.553 1.00 97.81 94 ILE A C 1
ATOM 773 O O . ILE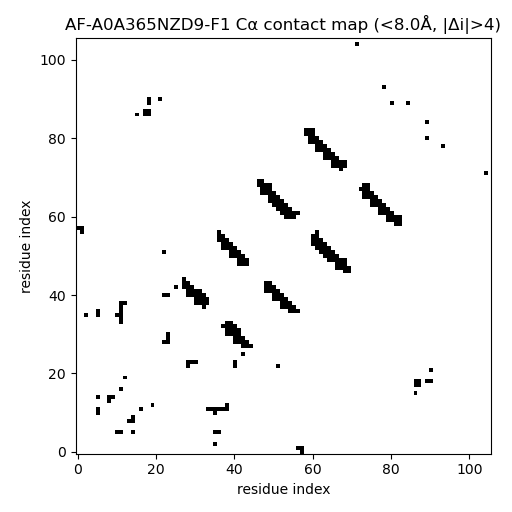 A 1 94 ? 2.801 9.186 -1.937 1.00 97.81 94 ILE A O 1
ATOM 777 N N . GLY A 1 95 ? 0.675 9.791 -2.335 1.00 96.88 95 GLY A N 1
ATOM 778 C CA . GLY A 1 95 ? 0.902 10.207 -3.718 1.00 96.88 95 GLY A CA 1
ATOM 779 C C . GLY A 1 95 ? 1.932 11.332 -3.826 1.00 96.88 95 GLY A C 1
ATOM 780 O O . GLY A 1 95 ? 2.858 11.238 -4.628 1.00 96.88 95 GLY A O 1
ATOM 781 N N . THR A 1 96 ? 1.830 12.346 -2.963 1.00 97.56 96 THR A N 1
ATOM 782 C CA . THR A 1 96 ? 2.792 13.459 -2.914 1.00 97.56 96 THR A CA 1
ATOM 783 C C . THR A 1 96 ? 4.194 12.980 -2.535 1.00 97.56 96 THR A C 1
ATOM 785 O O . THR A 1 96 ? 5.176 13.367 -3.166 1.00 97.56 96 THR A O 1
ATOM 788 N N . ASP A 1 97 ? 4.310 12.128 -1.515 1.00 97.56 97 ASP A N 1
ATOM 789 C CA . ASP A 1 97 ? 5.609 11.631 -1.056 1.00 97.56 97 ASP A CA 1
ATOM 790 C C . ASP A 1 97 ? 6.272 10.716 -2.090 1.00 97.56 97 ASP A C 1
ATOM 792 O O . ASP A 1 97 ? 7.478 10.828 -2.305 1.00 97.56 97 ASP A O 1
ATOM 796 N N . LEU A 1 98 ? 5.498 9.858 -2.764 1.00 95.19 98 LEU A N 1
ATOM 797 C CA 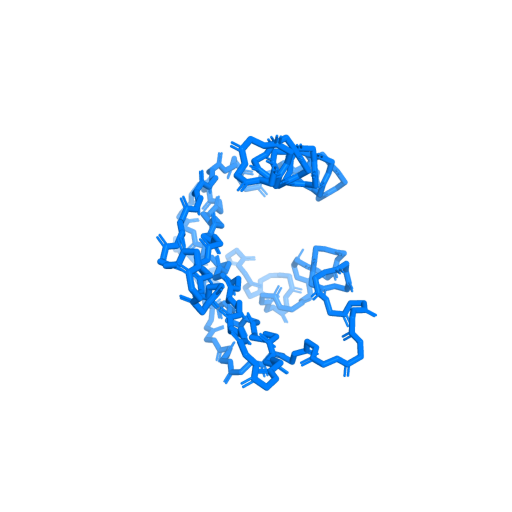. LEU A 1 98 ? 5.994 9.034 -3.868 1.00 95.19 98 LEU A CA 1
ATOM 798 C C . LEU A 1 98 ? 6.489 9.900 -5.025 1.00 95.19 98 LEU A C 1
ATOM 800 O O . LEU A 1 98 ? 7.606 9.693 -5.485 1.00 95.19 98 LEU A O 1
ATOM 804 N N . GLN A 1 99 ? 5.717 10.905 -5.442 1.00 95.38 99 GLN A N 1
ATOM 805 C CA . GLN A 1 99 ? 6.118 11.803 -6.525 1.00 95.38 99 GLN A CA 1
ATOM 806 C C . GLN A 1 99 ? 7.407 12.565 -6.184 1.00 95.38 99 GLN A C 1
ATOM 808 O O . GLN A 1 99 ? 8.318 12.661 -7.005 1.00 95.38 99 GLN A O 1
ATOM 813 N N . ASN A 1 100 ? 7.515 13.084 -4.959 1.00 96.69 100 ASN A N 1
ATOM 814 C CA . ASN A 1 100 ? 8.729 13.755 -4.496 1.00 96.69 100 ASN A CA 1
ATOM 815 C C . ASN A 1 100 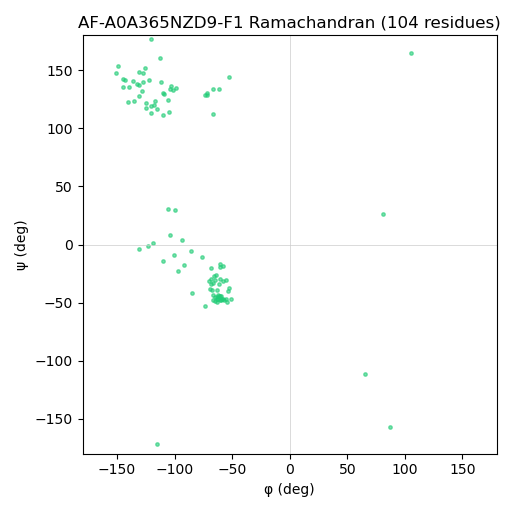? 9.926 12.802 -4.447 1.00 96.69 100 ASN A C 1
ATOM 817 O O . ASN A 1 100 ? 11.040 13.198 -4.789 1.00 96.69 100 ASN A O 1
ATOM 821 N N . TYR A 1 101 ? 9.700 11.556 -4.028 1.00 94.00 101 TYR A N 1
ATOM 822 C CA . TYR A 1 101 ? 10.742 10.543 -3.981 1.00 94.00 101 TYR A CA 1
ATOM 823 C C . TYR A 1 101 ? 11.228 10.167 -5.379 1.00 94.00 101 TYR A C 1
ATOM 825 O O . TYR A 1 101 ? 12.434 10.180 -5.613 1.00 94.00 101 TYR A O 1
ATOM 833 N N . GLU A 1 102 ? 10.312 9.904 -6.313 1.00 89.31 102 GLU A N 1
ATOM 834 C CA . GLU A 1 102 ? 10.630 9.635 -7.717 1.00 89.31 102 GLU A CA 1
ATOM 835 C C . GLU A 1 102 ? 11.467 10.779 -8.303 1.00 89.31 102 GLU A C 1
ATOM 837 O O . GLU A 1 102 ? 12.572 10.544 -8.784 1.00 89.31 102 GLU A O 1
ATOM 842 N N . ASN A 1 103 ? 11.040 12.031 -8.129 1.00 92.00 103 ASN A N 1
ATOM 843 C CA . ASN A 1 103 ? 11.796 13.205 -8.583 1.00 92.00 103 ASN A CA 1
ATOM 844 C C . ASN A 1 103 ? 13.195 13.357 -7.949 1.00 92.00 103 ASN A C 1
ATOM 846 O O . ASN A 1 103 ? 13.990 14.155 -8.432 1.00 92.00 103 ASN A O 1
ATOM 850 N N . SER A 1 104 ? 13.487 12.666 -6.842 1.00 91.19 104 SER A N 1
ATOM 851 C CA . SER A 1 104 ? 14.801 12.702 -6.183 1.00 91.19 104 SER A CA 1
ATOM 852 C C . SER A 1 104 ? 15.763 11.611 -6.656 1.00 91.19 104 SER A C 1
ATOM 854 O O . SER A 1 104 ? 16.964 11.711 -6.405 1.00 91.19 104 SER A O 1
ATOM 856 N N . ILE A 1 105 ? 15.243 10.562 -7.302 1.00 86.81 105 ILE A N 1
ATOM 857 C CA . ILE A 1 105 ? 16.024 9.409 -7.775 1.00 86.81 105 ILE A CA 1
ATOM 858 C C . ILE A 1 105 ? 16.147 9.352 -9.306 1.00 86.81 105 ILE A C 1
ATOM 860 O O . ILE A 1 105 ? 16.983 8.595 -9.804 1.00 86.81 105 ILE A O 1
ATOM 864 N N . PHE A 1 106 ? 15.335 10.131 -10.029 1.00 73.69 106 PHE A N 1
ATOM 865 C CA . PHE A 1 106 ? 15.441 10.388 -11.470 1.00 73.69 106 PHE A CA 1
ATOM 866 C C . PHE A 1 106 ? 16.168 11.710 -11.734 1.00 73.69 106 PHE A C 1
ATOM 868 O O . PHE A 1 106 ? 16.950 11.748 -12.711 1.00 73.69 106 PHE A O 1
#

Sequence (106 aa):
MLETQVDNFGGMKRKYSLLIEWLTSDPKARITKTTRDHIEISCIYPSSITKFLITENFNFVEIDWISNLGVMGNHKLNWKFPNNTHQESIIEKIGTDLQNYENSIF

Mean predicted aligned error: 4.29 Å

Solvent-accessible surface area (backbone atoms only — not comparable to full-atom values): 5887 Å² total; per-residue (Å²): 115,67,65,60,61,36,54,74,50,69,28,51,68,56,66,42,38,67,51,49,49,62,67,43,66,47,95,58,30,41,79,77,43,77,56,78,47,35,38,33,35,38,32,70,53,102,61,32,42,36,36,40,39,43,36,60,52,89,64,29,35,37,38,37,42,42,33,35,55,50,92,80,36,78,47,77,50,78,48,77,42,54,69,84,58,58,56,67,60,52,48,53,51,52,53,52,51,51,54,55,49,52,69,73,76,109

Organism: NCBI:txid2233533